Protein AF-A0A519YQU6-F1 (afdb_monomer_lite)

pLDDT: mean 79.17, std 18.92, range [39.25, 98.44]

Radius of gyration: 16.19 Å; chains: 1; bounding box: 41×30×38 Å

Structure (mmCIF, N/CA/C/O backbone):
data_AF-A0A519YQU6-F1
#
_entry.id   AF-A0A519YQU6-F1
#
loop_
_atom_site.group_PDB
_atom_site.id
_atom_site.type_symbol
_atom_site.label_atom_id
_atom_site.label_alt_id
_atom_site.label_comp_id
_atom_site.label_asym_id
_atom_site.label_entity_id
_atom_site.label_seq_id
_atom_site.pdbx_PDB_ins_code
_atom_site.Cartn_x
_atom_site.Cartn_y
_atom_site.Cartn_z
_atom_site.occupancy
_atom_site.B_iso_or_equiv
_atom_site.auth_seq_id
_atom_site.auth_comp_id
_atom_site.auth_asym_id
_atom_site.auth_atom_id
_atom_site.pdbx_PDB_model_num
ATOM 1 N N . MET A 1 1 ? -18.832 -16.704 8.611 1.00 62.31 1 MET A N 1
ATOM 2 C CA . MET A 1 1 ? -19.129 -15.411 9.255 1.00 62.31 1 MET A CA 1
ATOM 3 C C . MET A 1 1 ? -19.709 -15.731 10.614 1.00 62.31 1 MET A C 1
ATOM 5 O O . MET A 1 1 ? -20.758 -16.360 10.662 1.00 62.31 1 MET A O 1
ATOM 9 N N . SER A 1 2 ? -19.006 -15.378 11.685 1.00 58.91 2 SER A N 1
ATOM 10 C CA . SER A 1 2 ? -19.509 -15.477 13.057 1.00 58.91 2 SER A CA 1
ATOM 11 C C . SER A 1 2 ? -19.642 -14.062 13.620 1.00 58.91 2 SER A C 1
ATOM 13 O O . SER A 1 2 ? -18.761 -13.221 13.423 1.00 58.91 2 SER A O 1
ATOM 15 N N . ILE A 1 3 ? -20.782 -13.782 14.249 1.00 62.81 3 ILE A N 1
ATOM 16 C CA . ILE A 1 3 ? -21.049 -12.540 14.978 1.00 62.81 3 ILE A CA 1
ATOM 17 C C . ILE A 1 3 ? -21.143 -12.952 16.443 1.00 62.81 3 ILE A C 1
ATOM 19 O O . ILE A 1 3 ? -21.994 -13.772 16.789 1.00 62.81 3 ILE A O 1
ATOM 23 N N . THR A 1 4 ? -20.250 -12.452 17.293 1.00 63.84 4 THR A N 1
ATOM 24 C CA . THR A 1 4 ? -20.342 -12.714 18.736 1.00 63.84 4 THR A CA 1
ATOM 25 C C . THR A 1 4 ? -21.327 -11.737 19.379 1.00 63.84 4 THR A C 1
ATOM 27 O O . THR A 1 4 ? -21.552 -10.642 18.862 1.00 63.84 4 THR A O 1
ATOM 30 N N . ASN A 1 5 ? -21.880 -12.081 20.548 1.00 63.38 5 ASN A N 1
ATOM 31 C CA . ASN A 1 5 ? -22.763 -11.189 21.323 1.00 63.38 5 ASN A CA 1
ATOM 32 C C . ASN A 1 5 ? -22.089 -9.867 21.761 1.00 63.38 5 ASN A C 1
ATOM 34 O O . ASN A 1 5 ? -22.739 -9.013 22.353 1.00 63.38 5 ASN A O 1
ATOM 38 N N . SER A 1 6 ? -20.797 -9.697 21.468 1.00 65.25 6 SER A N 1
ATOM 39 C CA . SER A 1 6 ? -20.003 -8.490 21.706 1.00 65.25 6 SER A CA 1
ATOM 40 C C . SER A 1 6 ? -19.918 -7.565 20.481 1.00 65.25 6 SER A C 1
ATOM 42 O O . SER A 1 6 ? -19.296 -6.514 20.571 1.00 65.25 6 SER A O 1
ATOM 44 N N . GLY A 1 7 ? -20.520 -7.938 19.343 1.00 62.06 7 GLY A N 1
ATOM 45 C CA . GLY A 1 7 ? -20.572 -7.113 18.128 1.00 62.06 7 GLY A CA 1
ATOM 46 C C . GLY A 1 7 ? -19.391 -7.277 17.163 1.00 62.06 7 GLY A C 1
ATOM 47 O O . GLY A 1 7 ? -19.336 -6.581 16.151 1.00 62.06 7 GLY A O 1
ATOM 48 N N . ASN A 1 8 ? -18.472 -8.209 17.425 1.00 61.03 8 ASN A N 1
ATOM 49 C CA . ASN A 1 8 ? -17.298 -8.425 16.577 1.00 61.03 8 ASN A CA 1
ATOM 50 C C . ASN A 1 8 ? -17.623 -9.393 15.427 1.00 61.03 8 ASN A C 1
ATOM 52 O O . ASN A 1 8 ? -18.226 -10.447 15.650 1.00 61.03 8 ASN A O 1
ATOM 56 N N . VAL A 1 9 ? -17.201 -9.051 14.201 1.00 69.62 9 VAL A N 1
ATOM 57 C CA . VAL A 1 9 ? -17.404 -9.873 12.993 1.00 69.62 9 VAL A CA 1
ATOM 58 C C . VAL A 1 9 ? -16.104 -10.578 12.602 1.00 69.62 9 VAL A C 1
ATOM 60 O O . VAL A 1 9 ? -15.131 -9.934 12.214 1.00 69.62 9 VAL A O 1
ATOM 63 N N . GLY A 1 10 ? -16.103 -11.914 12.653 1.00 57.38 10 GLY A N 1
ATOM 64 C CA . GLY A 1 10 ? -15.028 -12.759 12.125 1.00 57.38 10 GLY A CA 1
ATOM 65 C C . GLY A 1 10 ? -15.305 -13.216 10.688 1.00 57.38 10 GLY A C 1
ATOM 66 O O . GLY A 1 10 ? -16.338 -13.839 10.407 1.00 57.38 10 GLY A O 1
ATOM 67 N N . ILE A 1 11 ? -14.370 -12.957 9.766 1.00 68.81 11 ILE A N 1
ATOM 68 C CA . ILE A 1 11 ? -14.365 -13.541 8.415 1.00 68.81 11 ILE A CA 1
ATOM 69 C C . ILE A 1 11 ? -13.137 -14.455 8.306 1.00 68.81 11 ILE A C 1
ATOM 71 O O . ILE A 1 11 ? -12.017 -13.972 8.190 1.00 68.81 11 ILE A O 1
ATOM 75 N N . GLY A 1 12 ? -13.352 -15.774 8.375 1.00 50.66 12 GLY A N 1
ATOM 76 C CA . GLY A 1 12 ? -12.289 -16.787 8.261 1.00 50.66 12 GLY A CA 1
ATOM 77 C C . GLY A 1 12 ? -11.582 -17.179 9.570 1.00 50.66 12 GLY A C 1
ATOM 78 O O . GLY A 1 12 ? -10.527 -17.797 9.508 1.00 50.66 12 GLY A O 1
ATOM 79 N N . THR A 1 13 ? -12.133 -16.830 10.739 1.00 48.03 13 THR A N 1
ATOM 80 C CA . THR A 1 13 ? -11.623 -17.229 12.067 1.00 48.03 13 THR A CA 1
ATOM 81 C C . THR A 1 13 ? -12.769 -17.376 13.077 1.00 48.03 13 THR A C 1
ATOM 83 O O . THR A 1 13 ? -13.733 -16.607 13.022 1.00 48.03 13 THR A O 1
ATOM 86 N N . ASP A 1 14 ? -12.643 -18.328 14.009 1.00 57.22 14 ASP A N 1
ATOM 87 C CA . ASP A 1 14 ? -13.633 -18.624 15.061 1.00 57.22 14 ASP A CA 1
ATOM 88 C C . ASP A 1 14 ? -13.328 -17.914 16.392 1.00 57.22 14 ASP A C 1
ATOM 90 O O . ASP A 1 14 ? -14.097 -18.012 17.346 1.00 57.22 14 ASP A O 1
ATOM 94 N N . GLN A 1 15 ? -12.208 -17.185 16.463 1.00 59.41 15 GLN A N 1
ATOM 95 C CA . GLN A 1 15 ? -11.786 -16.385 17.618 1.00 59.41 15 GLN A CA 1
ATOM 96 C C . GLN A 1 15 ? -11.462 -14.952 17.155 1.00 59.41 15 GLN A C 1
ATOM 98 O O . GLN A 1 15 ? -10.294 -14.619 16.934 1.00 59.41 15 GLN A O 1
ATOM 103 N N . PRO A 1 16 ? -12.476 -14.094 16.931 1.00 58.88 16 PRO A N 1
ATOM 104 C CA . PRO A 1 16 ? -12.253 -12.699 16.557 1.00 58.88 16 PRO A CA 1
ATOM 105 C C . PRO A 1 16 ? -11.469 -11.966 17.661 1.00 58.88 16 PRO A C 1
ATOM 107 O O . PRO A 1 16 ? -11.875 -12.002 18.821 1.00 58.88 16 PRO A O 1
ATOM 110 N N . ASN A 1 17 ? -10.352 -11.307 17.319 1.00 55.56 17 ASN A N 1
ATOM 111 C CA . ASN A 1 17 ? -9.554 -10.538 18.284 1.00 55.56 17 ASN A CA 1
ATOM 112 C C . ASN A 1 17 ? -10.408 -9.397 18.876 1.00 55.56 17 ASN A C 1
ATOM 114 O O . ASN A 1 17 ? -11.063 -8.669 18.132 1.00 55.56 17 ASN A O 1
ATOM 118 N N . VAL A 1 18 ? -10.406 -9.252 20.203 1.00 55.12 18 VAL A N 1
ATOM 119 C CA . VAL A 1 18 ? -11.196 -8.243 20.930 1.00 55.12 18 VAL A CA 1
ATOM 120 C C . VAL A 1 18 ? -10.807 -6.799 20.591 1.00 55.12 18 VAL A C 1
ATOM 122 O O . VAL A 1 18 ? -11.641 -5.911 20.733 1.00 55.12 18 VAL A O 1
ATOM 125 N N . ASP A 1 19 ? -9.599 -6.586 20.062 1.00 53.84 19 ASP A N 1
ATOM 126 C CA . ASP A 1 19 ? -9.085 -5.292 19.597 1.00 53.84 19 ASP A CA 1
ATOM 127 C C . ASP A 1 19 ? -9.288 -5.066 18.082 1.00 53.84 19 ASP A C 1
ATOM 129 O O . ASP A 1 19 ? -8.849 -4.056 17.524 1.00 53.84 19 ASP A O 1
ATOM 133 N N . ALA A 1 20 ? -9.919 -6.008 17.366 1.00 50.09 20 ALA A N 1
ATOM 134 C CA . ALA A 1 20 ? -10.137 -5.895 15.924 1.00 50.09 20 ALA A CA 1
ATOM 135 C C . ALA A 1 20 ? -11.193 -4.822 15.600 1.00 50.09 20 ALA A C 1
ATOM 137 O O . ALA A 1 20 ? -12.392 -5.085 15.579 1.00 50.09 20 ALA A O 1
ATOM 138 N N . ALA A 1 21 ? -10.744 -3.610 15.280 1.00 54.38 21 ALA A N 1
ATOM 139 C CA . ALA A 1 21 ? -11.599 -2.476 14.937 1.00 54.38 21 ALA A CA 1
ATOM 140 C C . ALA A 1 21 ? -11.829 -2.325 13.419 1.00 54.38 21 ALA A C 1
ATOM 142 O O . ALA A 1 21 ? -11.629 -1.234 12.879 1.00 54.38 21 ALA A O 1
ATOM 143 N N . LEU A 1 22 ? -12.243 -3.380 12.693 1.00 60.19 22 LEU A N 1
ATOM 144 C CA . LEU A 1 22 ? -12.745 -3.152 11.328 1.00 60.19 22 LEU A CA 1
ATOM 145 C C . LEU A 1 22 ? -14.059 -2.376 11.429 1.00 60.19 22 LEU A C 1
ATOM 147 O O . LEU A 1 22 ? -15.131 -2.936 11.637 1.00 60.19 22 LEU A O 1
ATOM 151 N N . HIS A 1 23 ? -13.954 -1.065 11.284 1.00 43.66 23 HIS A N 1
ATOM 152 C CA . HIS A 1 23 ? -15.069 -0.156 11.414 1.00 43.66 23 HIS A CA 1
ATOM 153 C C . HIS A 1 23 ? -15.530 0.288 10.020 1.00 43.66 23 HIS A C 1
ATOM 155 O O . HIS A 1 23 ? -15.020 1.256 9.465 1.00 43.66 23 HIS A O 1
ATOM 161 N N . LEU A 1 24 ? -16.499 -0.424 9.437 1.00 55.00 24 LEU A N 1
ATOM 162 C CA . LEU A 1 24 ? -17.350 0.115 8.370 1.00 55.00 24 LEU A CA 1
ATOM 163 C C . LEU A 1 24 ? -18.636 0.598 9.038 1.00 55.00 24 LEU A C 1
ATOM 165 O O . LEU A 1 24 ? -19.554 -0.181 9.269 1.00 55.00 24 LEU A O 1
ATOM 169 N N . HIS A 1 25 ? -18.690 1.874 9.401 1.00 39.25 25 HIS A N 1
ATOM 170 C CA . HIS A 1 25 ? -19.865 2.452 10.046 1.00 39.25 25 HIS A CA 1
ATOM 171 C C . HIS A 1 25 ? -20.223 3.750 9.352 1.00 39.25 25 HIS A C 1
ATOM 173 O O . HIS A 1 25 ? -19.413 4.668 9.270 1.00 39.25 25 HIS A O 1
ATOM 179 N N . VAL A 1 26 ? -21.447 3.816 8.856 1.00 51.06 26 VAL A N 1
ATOM 180 C CA . VAL A 1 26 ? -22.042 5.018 8.290 1.00 51.06 26 VAL A CA 1
ATOM 181 C C . VAL A 1 26 ? -22.824 5.677 9.421 1.00 51.06 26 VAL A C 1
ATOM 183 O O . VAL A 1 26 ? -23.885 5.160 9.738 1.00 51.06 26 VAL A O 1
ATOM 186 N N . GLN A 1 27 ? -22.268 6.727 10.050 1.00 39.94 27 GLN A N 1
ATOM 187 C CA . GLN A 1 27 ? -22.924 7.979 10.501 1.00 39.94 27 GLN A CA 1
ATOM 188 C C . GLN A 1 27 ? -21.904 8.950 11.163 1.00 39.94 27 GLN A C 1
ATOM 190 O O . GLN A 1 27 ? -20.985 8.535 11.869 1.00 39.94 27 GLN A O 1
ATOM 195 N N . ASN A 1 28 ? -22.106 10.242 10.872 1.00 39.25 28 ASN A N 1
ATOM 196 C CA . ASN A 1 28 ? -21.538 11.513 11.364 1.00 39.25 28 ASN A CA 1
ATOM 197 C C . ASN A 1 28 ? -20.023 11.780 11.497 1.00 39.25 28 ASN A C 1
ATOM 199 O O . ASN A 1 28 ? -19.687 12.946 11.383 1.00 39.25 28 ASN A O 1
ATOM 203 N N . GLU A 1 29 ? -19.103 10.814 11.584 1.00 49.91 29 GLU A N 1
ATOM 204 C CA . GLU A 1 29 ? -17.643 11.071 11.422 1.00 49.91 29 GLU A CA 1
ATOM 205 C C . GLU A 1 29 ? -16.847 9.762 11.191 1.00 49.91 29 GLU A C 1
ATOM 207 O O . GLU A 1 29 ? -16.055 9.354 12.041 1.00 49.91 29 GLU A O 1
ATOM 212 N N . LYS A 1 30 ? -17.047 9.017 10.092 1.00 50.09 30 LYS A N 1
ATOM 213 C CA . LYS A 1 30 ? -16.372 7.707 9.924 1.00 50.09 30 LYS A CA 1
ATOM 214 C C . LYS A 1 30 ? -15.926 7.412 8.483 1.00 50.09 30 LYS A C 1
ATOM 216 O O . LYS A 1 30 ? -16.631 7.726 7.528 1.00 50.09 30 LYS A O 1
ATOM 221 N N . GLY A 1 31 ? -14.766 6.757 8.362 1.00 50.69 31 GLY A N 1
ATOM 222 C CA . GLY A 1 31 ? -14.137 6.268 7.126 1.00 50.69 31 GLY A CA 1
ATOM 223 C C . GLY A 1 31 ? -13.441 4.913 7.345 1.00 50.69 31 GLY A C 1
ATOM 224 O O . GLY A 1 31 ? -13.608 4.291 8.390 1.00 50.69 31 GLY A O 1
ATOM 225 N N . PHE A 1 32 ? -12.663 4.441 6.370 1.00 65.06 32 PHE A N 1
ATOM 226 C CA . PHE A 1 32 ? -11.905 3.186 6.461 1.00 65.06 32 PHE A CA 1
ATOM 227 C C . PHE A 1 32 ? -10.622 3.387 7.287 1.00 65.06 32 PHE A C 1
ATOM 22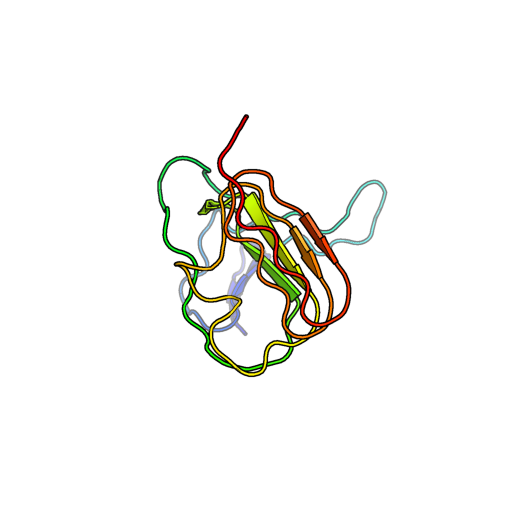9 O O . PHE A 1 32 ? -9.717 4.094 6.847 1.00 65.06 32 PHE A O 1
ATOM 236 N N . LEU A 1 33 ? -10.543 2.781 8.478 1.00 60.22 33 LEU A N 1
ATOM 237 C CA . LEU A 1 33 ? -9.367 2.847 9.353 1.00 60.22 33 LEU A CA 1
ATOM 238 C C . LEU A 1 33 ? -8.657 1.490 9.397 1.00 60.22 33 LEU A C 1
ATOM 240 O O . LEU A 1 33 ? -9.246 0.486 9.788 1.00 60.22 33 LEU A O 1
ATOM 244 N N . VAL A 1 34 ? -7.375 1.481 9.037 1.00 72.94 34 VAL A N 1
ATOM 245 C CA . VAL A 1 34 ? -6.487 0.321 9.165 1.00 72.94 34 VAL A CA 1
ATOM 246 C C . VAL A 1 34 ? -5.278 0.751 9.985 1.00 72.94 34 VAL A C 1
ATOM 248 O O . VAL A 1 34 ? -4.519 1.621 9.562 1.00 72.94 34 VAL A O 1
ATOM 251 N N . THR A 1 35 ? -5.101 0.156 11.162 1.00 66.06 35 THR A N 1
ATOM 252 C CA . THR A 1 35 ? -3.998 0.455 12.085 1.00 66.06 35 THR A CA 1
ATOM 253 C C . THR A 1 35 ? -3.068 -0.747 12.235 1.00 66.06 35 THR A C 1
ATOM 255 O O . THR A 1 35 ? -3.425 -1.886 11.945 1.00 66.06 35 THR A O 1
ATOM 258 N N . GLY A 1 36 ? -1.842 -0.492 12.682 1.00 67.31 36 GLY A N 1
ATOM 259 C CA . GLY A 1 36 ? -0.874 -1.516 13.060 1.00 67.31 36 GLY A CA 1
ATOM 260 C C . GLY A 1 36 ? 0.440 -0.878 13.503 1.00 67.31 36 GLY A C 1
ATOM 261 O O . GLY A 1 36 ? 0.676 0.300 13.246 1.00 67.31 36 GLY A O 1
ATOM 262 N N . SER A 1 37 ? 1.277 -1.640 14.208 1.00 67.38 37 SER A N 1
ATOM 263 C CA . SER A 1 37 ? 2.572 -1.148 14.691 1.00 67.38 37 SER A CA 1
ATOM 264 C C . SER A 1 37 ? 3.600 -1.126 13.560 1.00 67.38 37 SER A C 1
ATOM 266 O O . SER A 1 37 ? 3.852 -2.151 12.927 1.00 67.38 37 SER A O 1
ATOM 268 N N . THR A 1 38 ? 4.239 0.025 13.353 1.00 60.62 38 THR A N 1
ATOM 269 C CA . THR A 1 38 ? 5.355 0.214 12.410 1.00 60.62 38 THR A CA 1
ATOM 270 C C . THR A 1 38 ? 6.644 -0.490 12.852 1.00 60.62 38 THR A C 1
ATOM 272 O O . THR A 1 38 ? 7.606 -0.534 12.093 1.00 60.62 38 THR A O 1
ATOM 275 N N . ASN A 1 39 ? 6.685 -1.039 14.074 1.00 54.66 39 ASN A N 1
ATOM 276 C CA . ASN A 1 39 ? 7.943 -1.378 14.750 1.00 54.66 39 ASN A CA 1
ATOM 277 C C . ASN A 1 39 ? 8.180 -2.890 14.930 1.00 54.66 39 ASN A C 1
ATOM 279 O O . ASN A 1 39 ? 9.173 -3.268 15.544 1.00 54.66 39 ASN A O 1
ATOM 283 N N . GLY A 1 40 ? 7.283 -3.761 14.449 1.00 54.97 40 GLY A N 1
ATOM 284 C CA . GLY A 1 40 ? 7.333 -5.199 14.773 1.00 54.97 40 GLY A CA 1
ATOM 285 C C . GLY A 1 40 ? 7.475 -6.159 13.594 1.00 54.97 40 GLY A C 1
ATOM 286 O O . GLY A 1 40 ? 8.004 -7.253 13.766 1.00 54.97 40 GLY A O 1
ATOM 287 N N . PHE A 1 41 ? 7.021 -5.779 12.395 1.00 54.69 41 PHE A N 1
ATOM 288 C CA . PHE A 1 41 ? 6.884 -6.724 11.285 1.00 54.69 41 PHE A CA 1
ATOM 289 C C . PHE A 1 41 ? 7.300 -6.088 9.955 1.00 54.69 41 PHE A C 1
ATOM 291 O O . PHE A 1 41 ? 6.481 -5.559 9.209 1.00 54.69 41 PHE A O 1
ATOM 298 N N . ASN A 1 42 ? 8.587 -6.232 9.617 1.00 63.97 42 ASN A N 1
ATOM 299 C CA . ASN A 1 42 ? 9.153 -5.936 8.289 1.00 63.97 42 ASN A CA 1
ATOM 300 C C . ASN A 1 42 ? 8.662 -6.902 7.190 1.00 63.97 42 ASN A C 1
ATOM 302 O O . ASN A 1 42 ? 9.219 -6.940 6.092 1.00 63.97 42 ASN A O 1
ATOM 306 N N . THR A 1 43 ? 7.664 -7.729 7.486 1.00 73.00 43 THR A N 1
ATOM 307 C CA . THR A 1 43 ? 7.181 -8.796 6.618 1.00 73.00 43 THR A CA 1
ATOM 308 C C . THR A 1 43 ? 5.914 -8.339 5.919 1.00 73.00 43 THR A C 1
ATOM 310 O O . THR A 1 43 ? 4.891 -8.140 6.561 1.00 73.00 43 THR A O 1
ATOM 313 N N . TYR A 1 44 ? 5.987 -8.181 4.609 1.00 83.19 44 TYR A N 1
ATOM 314 C CA . TYR A 1 44 ? 4.867 -7.974 3.701 1.00 83.19 44 TYR A CA 1
ATOM 315 C C . TYR A 1 44 ? 4.589 -9.302 2.976 1.00 83.19 44 TYR A C 1
ATOM 317 O O . TYR A 1 44 ? 5.544 -10.021 2.689 1.00 83.19 44 TYR A O 1
ATOM 325 N N . PRO A 1 45 ? 3.330 -9.679 2.708 1.00 85.31 45 PRO A N 1
ATOM 326 C CA . PRO A 1 45 ? 3.027 -11.005 2.180 1.00 85.31 45 PRO A CA 1
ATOM 327 C C . PRO A 1 45 ? 3.475 -11.184 0.720 1.00 85.31 45 PRO A C 1
ATOM 329 O O . PRO A 1 45 ? 3.239 -10.327 -0.133 1.00 85.31 45 PRO A O 1
ATOM 332 N N . ASP A 1 46 ? 4.067 -12.343 0.425 1.00 91.38 46 ASP A N 1
ATOM 333 C CA . ASP A 1 46 ? 4.516 -12.740 -0.915 1.00 91.38 46 ASP A CA 1
ATOM 334 C C . ASP A 1 46 ? 3.380 -13.400 -1.703 1.00 91.38 46 ASP A C 1
ATOM 336 O O . ASP A 1 46 ? 3.329 -14.613 -1.887 1.00 91.38 46 ASP A O 1
ATOM 340 N N . LEU A 1 47 ? 2.426 -12.587 -2.154 1.00 91.81 47 LEU A N 1
ATOM 341 C CA . LEU A 1 47 ? 1.199 -13.071 -2.795 1.00 91.81 47 LEU A CA 1
ATOM 342 C C . LEU A 1 47 ? 1.333 -13.333 -4.309 1.00 91.81 47 LEU A C 1
ATOM 344 O O . LEU A 1 47 ? 0.336 -13.654 -4.951 1.00 91.81 47 LEU A O 1
ATOM 348 N N . GLY A 1 48 ? 2.514 -13.146 -4.911 1.00 93.00 48 GLY A N 1
ATOM 349 C CA . GLY A 1 48 ? 2.737 -13.412 -6.341 1.00 93.00 48 GLY A CA 1
ATOM 350 C C . GLY A 1 48 ? 1.886 -12.531 -7.262 1.00 93.00 48 GLY A C 1
ATOM 351 O O . GLY A 1 48 ? 1.585 -11.397 -6.912 1.00 93.00 48 GLY A O 1
ATOM 352 N N . ALA A 1 49 ? 1.485 -13.016 -8.436 1.00 95.50 49 ALA A N 1
ATOM 353 C CA . ALA A 1 49 ? 0.669 -12.241 -9.374 1.00 95.50 49 ALA A CA 1
ATOM 354 C C . ALA A 1 49 ? -0.781 -12.031 -8.881 1.00 95.50 49 ALA A C 1
ATOM 356 O O . ALA A 1 49 ? -1.320 -12.841 -8.131 1.00 95.50 49 ALA A O 1
ATOM 357 N N . GLY A 1 50 ? -1.435 -10.959 -9.331 1.00 94.38 50 GLY A N 1
ATOM 358 C CA . GLY A 1 50 ? -2.859 -10.712 -9.101 1.00 94.38 50 GLY A CA 1
ATOM 359 C C . GLY A 1 50 ? -3.237 -9.234 -9.016 1.00 94.38 50 GLY A C 1
ATOM 360 O O . GLY A 1 50 ? -2.385 -8.357 -8.840 1.00 94.38 50 GLY A O 1
ATOM 361 N N . SER A 1 51 ? -4.541 -8.976 -9.117 1.00 95.50 51 SER A N 1
ATOM 362 C CA . SER A 1 51 ? -5.145 -7.661 -8.887 1.00 95.50 51 SER A CA 1
ATOM 363 C C . SER A 1 51 ? -5.583 -7.522 -7.435 1.00 95.50 51 SER A C 1
ATOM 365 O O . SER A 1 51 ? -6.208 -8.432 -6.894 1.00 95.50 51 SER A O 1
ATOM 367 N N . ARG A 1 52 ? -5.256 -6.399 -6.792 1.00 93.38 52 ARG A N 1
ATOM 368 C CA . ARG A 1 52 ? -5.573 -6.150 -5.376 1.00 93.38 52 ARG A CA 1
ATOM 369 C C . ARG A 1 52 ? -5.392 -4.692 -4.977 1.00 93.38 52 ARG A C 1
ATOM 371 O O . ARG A 1 52 ? -4.636 -3.947 -5.598 1.00 93.38 52 ARG A O 1
ATOM 378 N N . MET A 1 53 ? -6.062 -4.329 -3.890 1.00 94.19 53 MET A N 1
ATOM 379 C CA . MET A 1 53 ? -5.825 -3.121 -3.106 1.00 94.19 53 MET A CA 1
ATOM 380 C C . MET A 1 53 ? -5.364 -3.555 -1.713 1.00 94.19 53 MET A C 1
ATOM 382 O O . MET A 1 53 ? -6.016 -4.389 -1.092 1.00 94.19 53 MET A O 1
ATOM 386 N N . MET A 1 54 ? -4.234 -3.038 -1.237 1.00 89.38 54 MET A N 1
ATOM 387 C CA . MET A 1 54 ? -3.609 -3.453 0.018 1.00 89.38 54 MET A CA 1
ATOM 388 C C . MET A 1 54 ? -2.958 -2.257 0.709 1.00 89.38 54 MET A C 1
ATOM 390 O O . MET A 1 54 ? -2.035 -1.658 0.165 1.00 89.38 54 MET A O 1
ATOM 394 N N . PHE A 1 55 ? -3.383 -1.951 1.933 1.00 90.50 55 PHE A N 1
ATOM 395 C CA . PHE A 1 55 ? -2.584 -1.165 2.869 1.00 90.50 55 PHE A CA 1
ATOM 396 C C . PHE A 1 55 ? -2.006 -2.112 3.917 1.00 90.50 55 PHE A C 1
ATOM 398 O O . PHE A 1 55 ? -2.753 -2.877 4.525 1.00 90.50 55 PHE A O 1
ATOM 405 N N . TYR A 1 56 ? -0.688 -2.083 4.109 1.00 87.88 56 TYR A N 1
ATOM 406 C CA . TYR A 1 56 ? 0.005 -2.955 5.051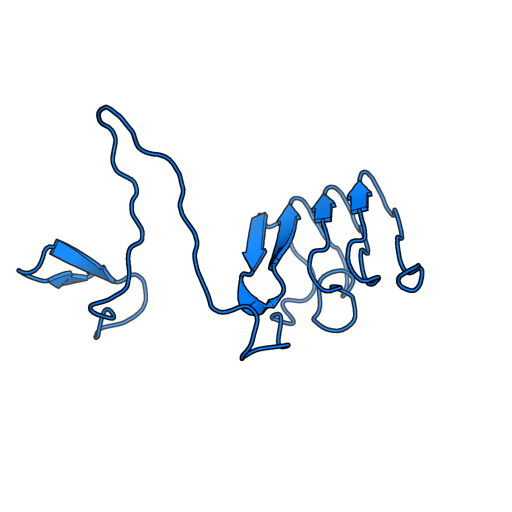 1.00 87.88 56 TYR A CA 1
ATOM 407 C C . TYR A 1 56 ? 0.709 -2.131 6.139 1.00 87.88 56 TYR A C 1
ATOM 409 O O . TYR A 1 56 ? 1.818 -1.633 5.905 1.00 87.88 56 TYR A O 1
ATOM 417 N N . PRO A 1 57 ? 0.100 -1.994 7.333 1.00 83.31 57 PRO A N 1
ATOM 418 C CA . PRO A 1 57 ? 0.599 -1.127 8.401 1.00 83.31 57 PRO A CA 1
ATOM 419 C C . PRO A 1 57 ? 2.026 -1.427 8.857 1.00 83.31 57 PRO A C 1
ATOM 421 O O . PRO A 1 57 ? 2.774 -0.495 9.126 1.00 83.31 57 PRO A O 1
ATOM 424 N N . GLY A 1 58 ? 2.439 -2.702 8.868 1.00 83.81 58 GLY A N 1
ATOM 425 C CA . GLY A 1 58 ? 3.792 -3.096 9.290 1.00 83.81 58 GLY A CA 1
ATOM 426 C C . GLY A 1 58 ? 4.908 -2.474 8.445 1.00 83.81 58 GLY A C 1
ATOM 427 O O . GLY A 1 58 ? 6.004 -2.250 8.942 1.00 83.81 58 GLY A O 1
ATOM 428 N N . LYS A 1 59 ? 4.609 -2.120 7.187 1.00 88.06 59 LYS A N 1
ATOM 429 C CA . LYS A 1 59 ? 5.499 -1.329 6.329 1.00 88.06 59 LYS A CA 1
ATOM 430 C C . LYS A 1 59 ? 4.994 0.089 6.084 1.00 88.06 59 LYS A C 1
ATOM 432 O O . LYS A 1 59 ? 5.651 0.810 5.354 1.00 88.06 59 LYS A O 1
ATOM 437 N N . GLY A 1 60 ? 3.820 0.478 6.580 1.00 90.00 60 GLY A N 1
ATOM 438 C CA . GLY A 1 60 ? 3.131 1.701 6.150 1.00 90.00 60 GLY A CA 1
ATOM 439 C C . GLY A 1 60 ? 2.928 1.787 4.629 1.00 90.00 60 GLY A C 1
ATOM 440 O O . GLY A 1 60 ? 2.894 2.883 4.080 1.00 90.00 60 GLY A O 1
ATOM 441 N N . ALA A 1 61 ? 2.866 0.647 3.934 1.00 93.12 61 ALA A N 1
ATOM 442 C CA . ALA A 1 61 ? 2.913 0.593 2.476 1.00 93.12 61 ALA A CA 1
ATOM 443 C C . ALA A 1 61 ? 1.518 0.444 1.861 1.00 93.12 61 ALA A C 1
ATOM 445 O O . ALA A 1 61 ? 0.703 -0.343 2.345 1.00 93.12 61 ALA A O 1
ATOM 446 N N . PHE A 1 62 ? 1.271 1.137 0.749 1.00 96.12 62 PHE A N 1
ATOM 447 C CA . PHE A 1 62 ? 0.018 1.069 -0.007 1.00 96.12 62 PHE A CA 1
ATOM 448 C C . PHE A 1 62 ? 0.241 0.505 -1.416 1.00 96.12 62 PHE A C 1
ATOM 450 O O . PHE A 1 62 ? 1.180 0.907 -2.111 1.00 96.12 62 PHE A O 1
ATOM 457 N N . ARG A 1 63 ? -0.620 -0.424 -1.847 1.00 97.19 63 ARG A N 1
ATOM 458 C CA . ARG A 1 63 ? -0.662 -1.004 -3.195 1.00 97.19 63 ARG A CA 1
ATOM 459 C C . ARG A 1 63 ? -2.077 -1.001 -3.761 1.00 97.19 63 ARG A C 1
ATOM 461 O O . ARG A 1 63 ? -3.007 -1.364 -3.051 1.00 97.19 63 ARG A O 1
ATOM 468 N N . ALA A 1 64 ? -2.247 -0.650 -5.033 1.00 98.25 64 ALA A N 1
ATOM 469 C CA . ALA A 1 64 ? -3.537 -0.757 -5.721 1.00 98.25 64 ALA A CA 1
ATOM 470 C C . ALA A 1 64 ? -3.366 -0.971 -7.232 1.00 98.25 64 ALA A C 1
ATOM 472 O O . ALA A 1 64 ? -2.567 -0.291 -7.867 1.00 98.25 64 ALA A O 1
ATOM 473 N N . GLY A 1 65 ? -4.098 -1.918 -7.821 1.00 98.19 65 GLY A N 1
ATOM 474 C CA . GLY A 1 65 ? -3.961 -2.281 -9.240 1.00 98.19 65 GLY A CA 1
ATOM 475 C C . GLY A 1 65 ? -3.584 -3.749 -9.437 1.00 98.19 65 GLY A C 1
ATOM 476 O O . GLY A 1 65 ? -4.080 -4.603 -8.705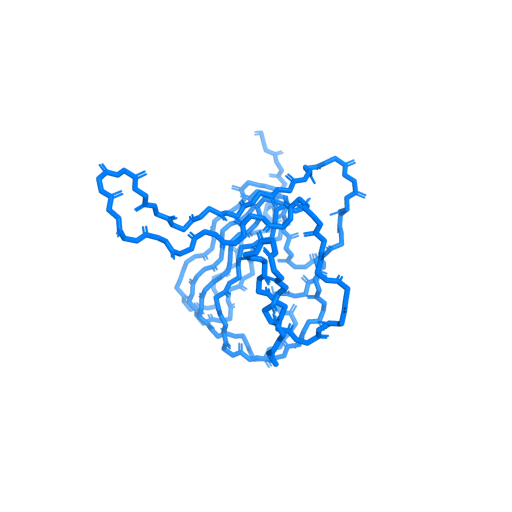 1.00 98.19 65 GLY A O 1
ATOM 477 N N . MET A 1 66 ? -2.727 -4.044 -10.416 1.00 97.94 66 MET A N 1
ATOM 478 C CA . MET A 1 66 ? -2.374 -5.409 -10.822 1.00 97.94 66 MET A CA 1
ATOM 479 C C . MET A 1 66 ? -0.861 -5.589 -10.909 1.00 97.94 66 MET A C 1
ATOM 481 O O . MET A 1 66 ? -0.147 -4.719 -11.401 1.00 97.94 66 MET A O 1
ATOM 485 N N . VAL A 1 67 ? -0.372 -6.757 -10.501 1.00 97.38 67 VAL A N 1
ATOM 486 C CA . VAL A 1 67 ? 1.004 -7.190 -10.761 1.00 97.38 67 VAL A CA 1
ATOM 487 C C . VAL A 1 67 ? 0.993 -8.576 -11.398 1.00 97.38 67 VAL A C 1
ATOM 489 O O . VAL A 1 67 ? 0.231 -9.444 -10.987 1.00 97.38 67 VAL A O 1
ATOM 492 N N . THR A 1 68 ? 1.810 -8.797 -12.422 1.00 97.19 68 THR A N 1
ATOM 493 C CA . THR A 1 68 ? 1.895 -10.074 -13.154 1.00 97.19 68 THR A CA 1
ATOM 494 C C . THR A 1 68 ? 3.020 -10.975 -12.644 1.00 97.19 68 THR A C 1
ATOM 496 O O . THR A 1 68 ? 3.144 -12.111 -13.087 1.00 97.19 68 THR A O 1
ATOM 499 N N . GLY A 1 69 ? 3.844 -10.478 -11.721 1.00 95.62 69 GLY A N 1
ATOM 500 C CA . GLY A 1 69 ? 4.962 -11.200 -11.115 1.00 95.62 69 GLY A CA 1
ATOM 501 C C . GLY A 1 69 ? 5.102 -10.890 -9.626 1.00 95.62 69 GLY A C 1
ATOM 502 O O . GLY A 1 69 ? 4.113 -10.759 -8.912 1.00 95.62 69 GLY A O 1
ATOM 503 N N . THR A 1 70 ? 6.338 -10.739 -9.158 1.00 95.06 70 THR A N 1
ATOM 504 C CA . THR A 1 70 ? 6.676 -10.563 -7.736 1.00 95.06 70 THR A CA 1
ATOM 505 C C . THR A 1 70 ? 6.906 -9.104 -7.329 1.00 95.06 70 THR A C 1
ATOM 507 O O . THR A 1 70 ? 7.370 -8.846 -6.227 1.00 95.06 70 THR A O 1
ATOM 510 N N . GLY A 1 71 ? 6.557 -8.126 -8.173 1.00 93.62 71 GLY A N 1
ATOM 511 C CA . GLY A 1 71 ? 6.820 -6.699 -7.917 1.00 93.62 71 GLY A CA 1
ATOM 512 C C . GLY A 1 71 ? 6.180 -6.137 -6.640 1.00 93.62 71 GLY A C 1
ATOM 513 O O . GLY A 1 71 ? 6.587 -5.078 -6.171 1.00 93.62 71 GLY A O 1
ATOM 514 N N . TRP A 1 72 ? 5.208 -6.843 -6.047 1.00 95.62 72 TRP A N 1
ATOM 515 C CA . TRP A 1 72 ? 4.603 -6.510 -4.748 1.00 95.62 72 TRP A CA 1
ATOM 516 C C . TRP A 1 72 ? 4.878 -7.561 -3.659 1.00 95.62 72 TRP A C 1
ATOM 518 O O . TRP A 1 72 ? 4.166 -7.603 -2.665 1.00 95.62 72 TRP A O 1
ATOM 528 N N . ASN A 1 73 ? 5.897 -8.403 -3.830 1.00 94.81 73 ASN A N 1
ATOM 529 C CA . ASN A 1 73 ? 6.418 -9.254 -2.762 1.00 94.81 73 ASN A CA 1
ATOM 530 C C . ASN A 1 73 ? 7.256 -8.427 -1.780 1.00 94.81 73 ASN A C 1
ATOM 532 O O . ASN A 1 73 ? 7.651 -7.296 -2.066 1.00 94.81 73 ASN A O 1
ATOM 536 N N . ASN A 1 74 ? 7.573 -9.007 -0.627 1.00 91.69 74 ASN A N 1
ATOM 537 C CA . ASN A 1 74 ? 8.227 -8.350 0.488 1.00 91.69 74 ASN A CA 1
ATOM 538 C C . ASN A 1 74 ? 9.463 -7.540 0.104 1.00 91.69 74 ASN A C 1
ATOM 540 O O . ASN A 1 74 ? 9.582 -6.383 0.504 1.00 91.69 74 ASN A O 1
ATOM 544 N N . ALA A 1 75 ? 10.353 -8.127 -0.694 1.00 92.31 75 ALA A N 1
ATOM 545 C CA . ALA A 1 75 ? 11.588 -7.484 -1.138 1.00 92.31 75 ALA A CA 1
ATOM 546 C C . ALA A 1 75 ? 11.350 -6.265 -2.052 1.00 92.31 75 ALA A C 1
ATOM 548 O O . ALA A 1 75 ? 12.195 -5.379 -2.146 1.00 92.31 75 ALA A O 1
ATOM 549 N N . SER A 1 76 ? 10.192 -6.197 -2.705 1.00 95.00 76 SER A N 1
ATOM 550 C CA . SER A 1 76 ? 9.818 -5.152 -3.662 1.00 95.00 76 SER A CA 1
ATOM 551 C C . SER A 1 76 ? 8.911 -4.074 -3.051 1.00 95.00 76 SER A C 1
ATOM 553 O O . SER A 1 76 ? 8.391 -3.203 -3.755 1.00 95.00 76 SER A O 1
ATOM 555 N N . VAL A 1 77 ? 8.726 -4.112 -1.728 1.00 94.75 77 VAL A N 1
ATOM 556 C CA . VAL A 1 77 ? 7.928 -3.146 -0.973 1.00 94.75 77 VAL A CA 1
ATOM 557 C C . VAL A 1 77 ? 8.793 -2.454 0.071 1.00 94.75 77 VAL A C 1
ATOM 559 O O . VAL A 1 77 ? 9.142 -3.042 1.096 1.00 94.75 77 VAL A O 1
ATOM 562 N N . GLY A 1 78 ? 9.109 -1.186 -0.181 1.00 93.88 78 GLY A N 1
ATOM 563 C CA . GLY A 1 78 ? 9.818 -0.331 0.763 1.00 93.88 78 GLY A CA 1
ATOM 564 C C . GLY A 1 78 ? 8.928 0.115 1.921 1.00 93.88 78 GLY A C 1
ATOM 565 O O . GLY A 1 78 ? 7.695 0.125 1.813 1.00 93.88 78 GLY A O 1
ATOM 566 N N . LEU A 1 79 ? 9.559 0.505 3.028 1.00 91.56 79 LEU A N 1
ATOM 567 C CA . LEU A 1 79 ? 8.873 1.170 4.137 1.00 91.56 79 LEU A CA 1
ATOM 568 C C . LEU A 1 79 ? 8.231 2.470 3.640 1.00 91.56 79 LEU A C 1
ATOM 570 O O . LEU A 1 79 ? 8.835 3.195 2.858 1.00 91.56 79 LEU A O 1
ATOM 574 N N . TYR A 1 80 ? 7.008 2.747 4.075 1.00 92.56 80 TYR A N 1
ATOM 575 C CA . TYR A 1 80 ? 6.197 3.916 3.734 1.00 92.56 80 TYR A CA 1
ATOM 576 C C . TYR A 1 80 ? 5.994 4.134 2.225 1.00 92.56 80 TYR A C 1
ATOM 578 O O . TYR A 1 80 ? 5.778 5.255 1.777 1.00 92.56 80 TYR A O 1
ATOM 586 N N . SER A 1 81 ? 6.099 3.069 1.422 1.00 95.69 81 SER A N 1
ATOM 587 C CA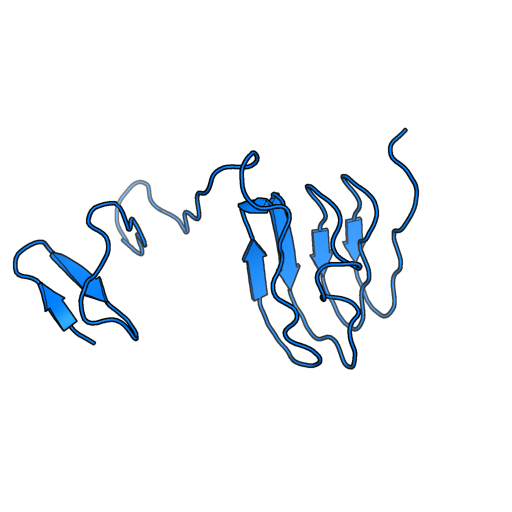 . SER A 1 81 ? 6.041 3.167 -0.039 1.00 95.69 81 SER A CA 1
ATOM 588 C C . SER A 1 81 ? 4.615 3.132 -0.597 1.00 95.69 81 SER A C 1
ATOM 590 O O . SER A 1 81 ? 3.752 2.399 -0.108 1.00 95.69 81 SER A O 1
ATOM 592 N N . VAL A 1 82 ? 4.393 3.826 -1.713 1.00 97.88 82 VAL A N 1
ATOM 593 C CA . VAL A 1 82 ? 3.135 3.820 -2.477 1.00 97.88 82 VAL A CA 1
ATOM 594 C C . VAL A 1 82 ? 3.381 3.240 -3.870 1.00 97.88 82 VAL A C 1
ATOM 596 O O . VAL A 1 82 ? 4.262 3.692 -4.594 1.00 97.88 82 VAL A O 1
ATOM 599 N N . GLY A 1 83 ? 2.595 2.240 -4.268 1.00 98.06 83 GLY A N 1
ATOM 600 C CA . GLY A 1 83 ? 2.639 1.656 -5.610 1.00 98.06 83 GLY A CA 1
ATOM 601 C C . GLY A 1 83 ? 1.237 1.514 -6.194 1.00 98.06 83 GLY A C 1
ATOM 602 O O . GLY A 1 83 ? 0.441 0.760 -5.647 1.00 98.06 83 GLY A O 1
ATOM 603 N N . MET A 1 84 ? 0.907 2.186 -7.298 1.00 98.44 84 MET A N 1
ATOM 604 C CA . MET A 1 84 ? -0.433 2.082 -7.894 1.00 98.44 84 MET A CA 1
ATOM 605 C C . MET A 1 84 ? -0.401 1.989 -9.419 1.00 98.44 84 MET A C 1
ATOM 607 O O . MET A 1 84 ? 0.272 2.778 -10.075 1.00 98.44 84 MET A O 1
ATOM 611 N N . GLY A 1 85 ? -1.157 1.046 -9.979 1.00 98.31 85 GLY A N 1
ATOM 612 C CA . GLY A 1 85 ? -1.243 0.787 -11.417 1.00 98.31 85 GLY A CA 1
ATOM 613 C C . GLY A 1 85 ? -0.846 -0.644 -11.787 1.00 98.31 85 GLY A C 1
ATOM 614 O O . GLY A 1 85 ? -1.089 -1.573 -11.016 1.00 98.31 85 GLY A O 1
ATOM 615 N N . LEU A 1 86 ? -0.277 -0.831 -12.979 1.00 98.44 86 LEU A N 1
ATOM 616 C CA . LEU A 1 86 ? 0.118 -2.140 -13.508 1.00 98.44 86 LEU A CA 1
ATOM 617 C C . LEU A 1 86 ? 1.624 -2.344 -13.325 1.00 98.44 86 LEU A C 1
ATOM 619 O O . LEU A 1 86 ? 2.412 -1.535 -13.796 1.00 98.44 86 LEU A O 1
ATOM 623 N N . ASN A 1 87 ? 2.042 -3.442 -12.698 1.00 97.94 87 ASN A N 1
ATOM 624 C CA . ASN A 1 87 ? 3.455 -3.837 -12.600 1.00 97.94 87 ASN A CA 1
ATOM 625 C C . ASN A 1 87 ? 4.385 -2.780 -11.977 1.00 97.94 87 ASN A C 1
ATOM 627 O O . ASN A 1 87 ? 5.550 -2.662 -12.353 1.00 97.94 87 ASN A O 1
ATOM 631 N N . THR A 1 88 ? 3.895 -2.014 -11.005 1.00 98.06 88 THR A N 1
ATOM 632 C CA . THR A 1 88 ? 4.727 -1.045 -10.282 1.00 98.06 88 THR A CA 1
ATOM 633 C C . THR A 1 88 ? 5.638 -1.728 -9.262 1.00 98.06 88 THR A C 1
ATOM 635 O O . THR A 1 88 ? 5.266 -2.729 -8.652 1.00 98.06 88 THR A O 1
ATOM 638 N N . THR A 1 89 ? 6.826 -1.164 -9.039 1.00 97.69 89 THR A N 1
ATOM 639 C CA . THR A 1 89 ? 7.765 -1.583 -7.986 1.00 97.69 89 THR A CA 1
ATOM 640 C C . THR A 1 89 ? 8.204 -0.359 -7.190 1.00 97.69 89 THR A C 1
ATOM 642 O O . THR A 1 89 ? 8.884 0.510 -7.721 1.00 97.69 89 THR A O 1
ATOM 645 N N . ALA A 1 90 ? 7.825 -0.283 -5.916 1.00 97.19 90 ALA A N 1
ATOM 646 C CA . ALA A 1 90 ? 8.204 0.800 -5.004 1.00 97.19 90 ALA A CA 1
ATOM 647 C C . ALA A 1 90 ? 8.986 0.196 -3.828 1.00 97.19 90 ALA A C 1
ATOM 649 O O . ALA A 1 90 ? 8.431 -0.062 -2.756 1.00 97.19 90 ALA A O 1
ATOM 650 N N . SER A 1 91 ? 10.251 -0.147 -4.082 1.00 95.69 91 SER A N 1
ATOM 651 C CA . SER A 1 91 ? 11.124 -0.866 -3.143 1.00 95.69 91 SER A CA 1
ATOM 652 C C . SER A 1 91 ? 11.976 0.062 -2.273 1.00 95.69 91 SER A C 1
ATOM 654 O O . SER A 1 91 ? 12.424 -0.359 -1.209 1.00 95.69 91 SER A O 1
ATOM 656 N N . GLY A 1 92 ? 12.160 1.324 -2.676 1.00 94.94 92 GLY A N 1
ATOM 657 C CA . GLY A 1 92 ? 12.828 2.333 -1.851 1.00 94.94 92 GLY A CA 1
ATOM 658 C C . GLY A 1 92 ? 11.979 2.735 -0.640 1.00 94.94 92 GLY A C 1
ATOM 659 O O . GLY A 1 92 ? 10.745 2.750 -0.714 1.00 94.94 92 GLY A O 1
ATOM 660 N N . GLY A 1 93 ? 12.621 3.081 0.477 1.00 92.56 93 GLY A N 1
ATOM 661 C CA . GLY A 1 93 ? 11.924 3.714 1.600 1.00 92.56 93 GLY A CA 1
ATOM 662 C C . GLY A 1 93 ? 11.299 5.041 1.159 1.00 92.56 93 GLY A C 1
ATOM 663 O O . GLY A 1 93 ? 11.923 5.779 0.404 1.00 92.56 93 GLY A O 1
ATOM 664 N N . TYR A 1 94 ? 10.068 5.326 1.589 1.00 93.56 94 TYR A N 1
ATOM 665 C CA . TYR A 1 94 ? 9.301 6.532 1.239 1.00 93.56 94 TYR A CA 1
ATOM 666 C C . TYR A 1 94 ? 9.050 6.722 -0.273 1.00 93.56 94 TYR A C 1
ATOM 668 O O . TYR A 1 94 ? 8.686 7.806 -0.726 1.00 93.56 94 TYR A O 1
ATOM 676 N N . SER A 1 95 ? 9.237 5.673 -1.080 1.00 96.31 95 SER A N 1
ATOM 677 C CA . SER A 1 95 ? 9.128 5.751 -2.540 1.00 96.31 95 SER A CA 1
ATOM 678 C C . SER A 1 95 ? 7.681 5.784 -3.041 1.00 96.31 95 SER A C 1
ATOM 680 O O . SER A 1 95 ? 6.774 5.225 -2.426 1.00 96.31 95 SER A O 1
ATOM 682 N N . THR A 1 96 ? 7.466 6.400 -4.208 1.00 97.62 96 THR A N 1
ATOM 683 C CA . THR A 1 96 ? 6.172 6.418 -4.909 1.00 97.62 96 THR A CA 1
ATOM 684 C C . THR A 1 96 ? 6.349 5.963 -6.360 1.00 97.62 96 THR A C 1
ATOM 686 O O . THR A 1 96 ? 7.103 6.578 -7.109 1.00 97.62 96 THR A O 1
ATOM 689 N N . ALA A 1 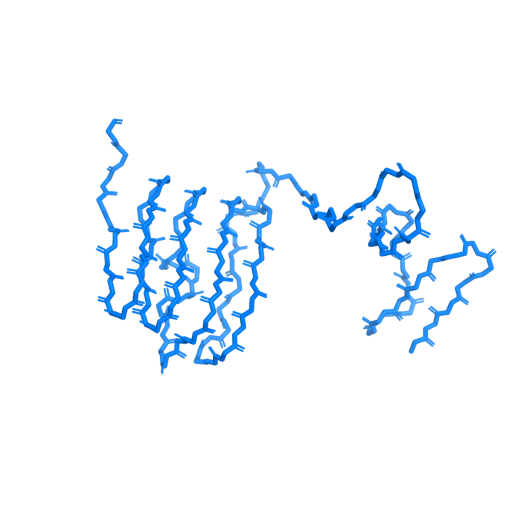97 ? 5.648 4.902 -6.771 1.00 98.06 97 ALA A N 1
ATOM 690 C CA . ALA A 1 97 ? 5.616 4.399 -8.148 1.00 98.06 97 ALA A CA 1
ATOM 691 C C . ALA A 1 97 ? 4.168 4.330 -8.664 1.00 98.06 97 ALA A C 1
ATOM 693 O O . ALA A 1 97 ? 3.367 3.523 -8.189 1.00 98.06 97 ALA A O 1
ATOM 694 N N . LEU A 1 98 ? 3.823 5.162 -9.649 1.00 98.12 98 LEU A N 1
ATOM 695 C CA . LEU A 1 98 ? 2.469 5.266 -10.207 1.00 98.12 98 LEU A CA 1
ATOM 696 C C . LEU A 1 98 ? 2.481 4.999 -11.718 1.00 98.12 98 LEU A C 1
ATOM 698 O O . LEU A 1 98 ? 3.410 5.421 -12.405 1.00 98.12 98 LEU A O 1
ATOM 702 N N . GLY A 1 99 ? 1.455 4.323 -12.238 1.00 98.25 99 GLY A N 1
ATOM 703 C CA . GLY A 1 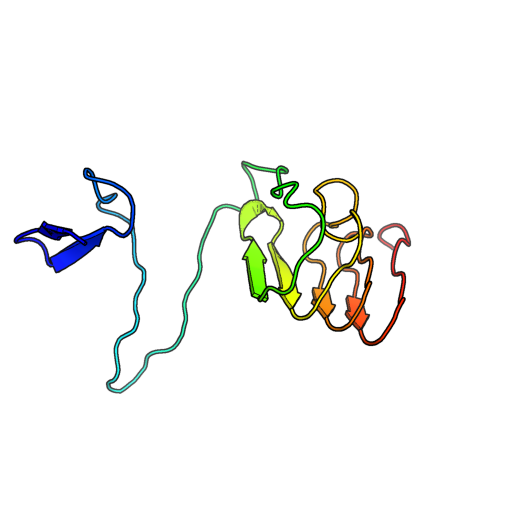99 ? 1.293 4.047 -13.671 1.00 98.25 99 GLY A CA 1
ATOM 704 C C . GLY A 1 99 ? 1.616 2.601 -14.061 1.00 98.25 99 GLY A C 1
ATOM 705 O O . GLY A 1 99 ? 1.334 1.673 -13.306 1.00 98.25 99 GLY A O 1
ATOM 706 N N . SER A 1 100 ? 2.157 2.397 -15.265 1.00 98.00 100 SER A N 1
ATOM 707 C CA . SER A 1 100 ? 2.500 1.067 -15.784 1.00 98.00 100 SER A CA 1
ATOM 708 C C . SER A 1 100 ? 4.010 0.856 -15.785 1.00 98.00 100 SER A C 1
ATOM 710 O O . SER A 1 100 ? 4.736 1.645 -16.381 1.00 98.00 100 SER A O 1
ATOM 712 N N . SER A 1 101 ? 4.474 -0.234 -15.171 1.00 97.50 101 SER A N 1
ATOM 713 C CA . SER A 1 101 ? 5.884 -0.651 -15.132 1.00 97.50 101 SER A CA 1
ATOM 714 C C . SER A 1 101 ? 6.845 0.369 -14.499 1.00 97.50 101 SER A C 1
ATOM 716 O O . SER A 1 101 ? 8.046 0.343 -14.758 1.00 97.50 101 SER A O 1
ATOM 718 N N . THR A 1 102 ? 6.334 1.268 -13.655 1.00 97.94 102 THR A N 1
ATOM 719 C CA . THR A 1 102 ? 7.135 2.277 -12.946 1.00 97.94 102 THR A CA 1
ATOM 720 C C . THR A 1 102 ? 7.939 1.644 -11.808 1.00 97.94 102 THR A C 1
ATOM 722 O O . THR A 1 102 ? 7.386 0.892 -10.999 1.00 97.94 102 THR A O 1
ATOM 725 N N . ILE A 1 103 ? 9.226 1.991 -11.703 1.00 97.31 103 ILE A N 1
ATOM 726 C CA . ILE A 1 103 ? 10.146 1.494 -10.671 1.00 97.31 103 ILE A CA 1
ATOM 727 C C . ILE A 1 103 ? 10.702 2.674 -9.867 1.00 97.31 103 ILE A C 1
ATOM 729 O O . ILE A 1 103 ? 11.338 3.564 -10.423 1.00 97.31 103 ILE A O 1
ATOM 733 N N . ALA A 1 104 ? 10.491 2.658 -8.552 1.00 96.56 104 ALA A N 1
ATOM 734 C CA . ALA A 1 104 ? 11.060 3.597 -7.592 1.00 96.56 104 ALA A CA 1
ATOM 735 C C . ALA A 1 104 ? 11.837 2.815 -6.517 1.00 96.56 104 ALA A C 1
ATOM 737 O O . ALA A 1 104 ? 11.276 2.330 -5.533 1.00 96.56 104 ALA A O 1
ATOM 738 N N . SER A 1 105 ? 13.142 2.651 -6.738 1.00 95.38 105 SER A N 1
ATOM 739 C CA . SER A 1 105 ? 14.031 1.797 -5.933 1.00 95.38 105 SER A CA 1
ATOM 740 C C . SER A 1 105 ? 15.232 2.540 -5.340 1.00 95.38 105 SER A C 1
ATOM 742 O O . SER A 1 105 ? 16.180 1.904 -4.885 1.00 95.38 105 SER A O 1
ATOM 744 N N . GLY A 1 106 ? 15.227 3.875 -5.394 1.00 89.31 106 GLY A N 1
ATOM 745 C CA . GLY A 1 106 ? 16.313 4.699 -4.865 1.00 89.31 106 GLY A CA 1
ATOM 746 C C . GLY A 1 106 ? 16.460 4.571 -3.341 1.00 89.31 106 GLY A C 1
ATOM 747 O O . GLY A 1 106 ? 15.461 4.327 -2.653 1.00 89.31 106 GLY A O 1
ATOM 748 N N . PRO A 1 107 ? 17.686 4.717 -2.804 1.00 73.88 107 PRO A N 1
ATOM 749 C CA . PRO A 1 107 ? 17.910 4.781 -1.365 1.00 73.88 107 PRO A CA 1
ATOM 750 C C . PRO A 1 107 ? 17.297 6.057 -0.768 1.00 73.88 107 PRO A C 1
ATOM 752 O O . PRO A 1 107 ? 17.026 7.024 -1.478 1.00 73.88 107 PRO A O 1
ATOM 755 N N . ILE A 1 108 ? 17.086 6.043 0.548 1.00 71.19 108 ILE A N 1
ATOM 756 C CA . ILE A 1 108 ? 16.589 7.195 1.312 1.00 71.19 108 ILE A CA 1
ATOM 757 C C . ILE A 1 108 ? 17.641 8.318 1.237 1.00 71.19 108 ILE A C 1
ATOM 759 O O . ILE A 1 108 ? 18.822 8.029 1.443 1.00 71.19 108 ILE A O 1
ATOM 763 N N . SER A 1 109 ? 17.234 9.556 0.936 1.00 58.50 109 SER A N 1
ATOM 764 C CA . SER A 1 109 ? 18.094 10.755 0.972 1.00 58.50 109 SER A CA 1
ATOM 765 C C . SER A 1 109 ? 17.725 11.670 2.125 1.00 58.50 109 SER A C 1
ATOM 767 O O . SER A 1 109 ? 16.504 11.921 2.252 1.00 58.50 109 SER A O 1
#

Sequence (109 aa):
MSITNSGNVGIGTDQPNVDAALHLHVQNEKGFLVTGSTNGFNTYPDLGAGSRMMFYPGKGAFRAGMVTGTGWNNASVGLYSVGMGLNTTASGGYSTALGSSTIASGPIS

Foldseek 3Di:
DDQDPVGADDDPDPDGDPPDPQDPDDDDDDDGDDEDDCPDDLADAQPFWDADWDQDRVQSETEGGTENGRLRHSQQTHRNEYAYYYNEGQNEHVYYAYYHNGYHNDYDD

Secondary structure (DSSP, 8-state):
-EE-TTSPEESS-SS--TT-------SSS--------TTS--------SEEEEEEEGGGTEEEEEEESSSTTSGGGB-TT-EEEEES-EE-STT-EEEEES-EE-PPP-